Protein AF-A0A453FDT5-F1 (afdb_monomer)

Radius of gyration: 19.41 Å; Cα contacts (8 Å, |Δi|>4): 32; chains: 1; bounding box: 66×22×42 Å

Secondary structure (DSSP, 8-state):
-HHHHHHHHHHHHHTT-S------TT-HHHHHHHHHHHHHHHTGGGTTS-S-HHHHHHHHSPPSS-HHHHHHHHHHHHTTHHHHHHHHHT--

Structure (mmCIF, N/CA/C/O backbone):
data_AF-A0A453FDT5-F1
#
_entry.id   AF-A0A453FDT5-F1
#
loop_
_atom_site.group_PDB
_atom_site.id
_atom_site.type_symbol
_atom_site.label_atom_id
_atom_site.label_alt_id
_atom_site.label_comp_id
_atom_site.label_asym_id
_atom_site.label_entity_id
_atom_site.label_seq_id
_atom_site.pdbx_PDB_ins_code
_atom_site.Cartn_x
_atom_site.Cartn_y
_atom_site.Cartn_z
_atom_site.occupancy
_atom_site.B_iso_or_equiv
_atom_site.auth_seq_id
_atom_site.auth_comp_id
_atom_site.auth_asym_id
_atom_site.auth_atom_id
_atom_site.pdbx_PDB_model_num
ATOM 1 N N . ASP A 1 1 ? 6.737 10.211 -28.973 1.00 67.06 1 ASP A N 1
ATOM 2 C CA . ASP A 1 1 ? 6.501 10.282 -27.512 1.00 67.06 1 ASP A CA 1
ATOM 3 C C . ASP A 1 1 ? 5.483 9.291 -26.955 1.00 67.06 1 ASP A C 1
ATOM 5 O O . ASP A 1 1 ? 5.731 8.769 -25.881 1.00 67.06 1 ASP A O 1
ATOM 9 N N . ARG A 1 2 ? 4.408 8.909 -27.670 1.00 86.12 2 ARG A N 1
ATOM 10 C CA . ARG A 1 2 ? 3.432 7.915 -27.151 1.00 86.12 2 ARG A CA 1
ATOM 11 C C . ARG A 1 2 ? 4.022 6.536 -26.823 1.00 86.12 2 ARG A C 1
ATOM 13 O O . ARG A 1 2 ? 3.529 5.872 -25.922 1.00 86.12 2 ARG A O 1
ATOM 20 N N . LYS A 1 3 ? 5.070 6.111 -27.543 1.00 92.19 3 LYS A N 1
ATOM 21 C CA . LYS A 1 3 ? 5.754 4.837 -27.276 1.00 92.19 3 LYS A CA 1
ATOM 22 C C . LYS A 1 3 ? 6.418 4.844 -25.896 1.00 92.19 3 LYS A C 1
ATOM 24 O O . LYS A 1 3 ? 6.208 3.915 -25.144 1.00 92.19 3 LYS A O 1
ATOM 29 N N . LEU A 1 4 ? 7.126 5.917 -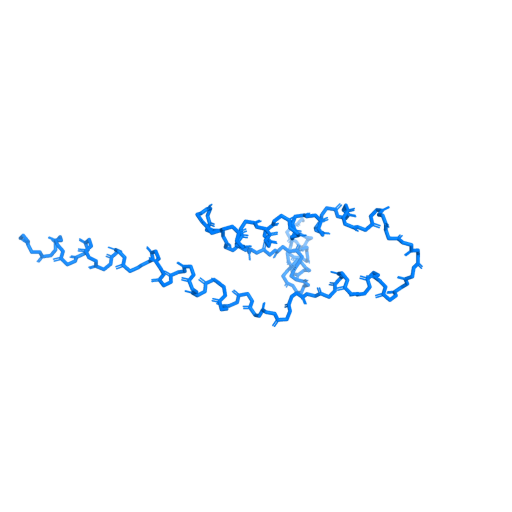25.536 1.00 93.62 4 LEU A N 1
ATOM 30 C CA . LEU A 1 4 ? 7.792 6.029 -24.234 1.00 93.62 4 LEU A CA 1
ATOM 31 C C . LEU A 1 4 ? 6.793 6.016 -23.071 1.00 93.62 4 LEU A C 1
ATOM 33 O O . LEU A 1 4 ? 7.008 5.308 -22.098 1.00 93.62 4 LEU A O 1
ATOM 37 N N . THR A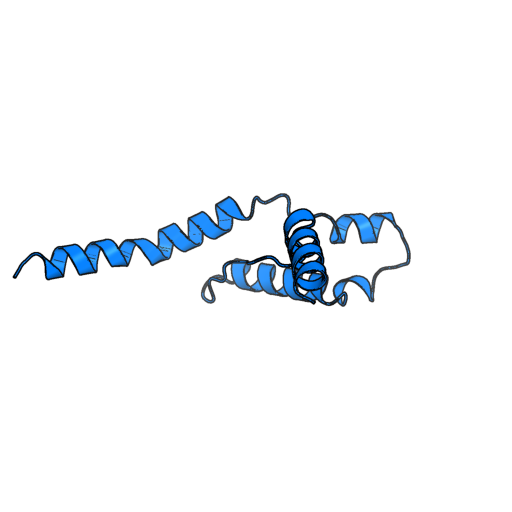 1 5 ? 5.694 6.769 -23.184 1.00 93.81 5 THR A N 1
ATOM 38 C CA . THR A 1 5 ? 4.643 6.770 -22.155 1.00 93.81 5 THR A CA 1
ATOM 39 C C . THR A 1 5 ? 4.042 5.382 -21.971 1.00 93.81 5 THR A C 1
ATOM 41 O O . THR A 1 5 ? 3.811 4.982 -20.840 1.00 93.81 5 THR A O 1
ATOM 44 N N . LYS A 1 6 ? 3.829 4.641 -23.066 1.00 95.00 6 LYS A N 1
ATOM 45 C CA . LYS A 1 6 ? 3.296 3.282 -22.998 1.00 95.00 6 LYS A CA 1
ATOM 46 C C . LYS A 1 6 ? 4.244 2.336 -22.262 1.00 95.00 6 LYS A C 1
ATOM 48 O O . LYS A 1 6 ? 3.816 1.722 -21.302 1.00 95.00 6 LYS A O 1
ATOM 53 N N . GLU A 1 7 ? 5.515 2.282 -22.657 1.00 95.44 7 GLU A N 1
ATOM 54 C CA . GLU A 1 7 ? 6.494 1.408 -21.987 1.00 95.44 7 GLU A CA 1
ATOM 55 C C . GLU A 1 7 ? 6.631 1.756 -20.494 1.00 95.44 7 GLU A C 1
ATOM 57 O O . GLU A 1 7 ? 6.816 0.879 -19.660 1.00 95.44 7 GLU A O 1
ATOM 62 N N . LEU A 1 8 ? 6.514 3.039 -20.135 1.00 93.19 8 LEU A N 1
ATOM 63 C CA . LEU A 1 8 ? 6.538 3.470 -18.739 1.00 93.19 8 LEU A CA 1
ATOM 64 C C . LEU A 1 8 ? 5.295 3.008 -17.964 1.00 93.19 8 LEU A C 1
ATOM 66 O O . LEU A 1 8 ? 5.432 2.577 -16.823 1.00 93.19 8 LEU A O 1
ATOM 70 N N . CYS A 1 9 ? 4.105 3.083 -18.564 1.00 92.75 9 CYS A N 1
ATOM 71 C CA . CYS A 1 9 ? 2.887 2.532 -17.968 1.00 92.75 9 CYS A CA 1
ATOM 72 C C . CYS A 1 9 ? 2.978 1.011 -17.813 1.00 92.75 9 CYS A C 1
ATOM 74 O O . CYS A 1 9 ? 2.698 0.514 -16.729 1.00 92.75 9 CYS A O 1
ATOM 76 N N . ASP A 1 10 ? 3.447 0.307 -18.846 1.00 94.38 10 ASP A N 1
ATOM 77 C CA . ASP A 1 10 ? 3.601 -1.150 -18.829 1.00 94.38 10 ASP A CA 1
ATOM 78 C C . ASP A 1 10 ? 4.536 -1.575 -17.674 1.00 94.38 10 ASP A C 1
ATOM 80 O O . ASP A 1 10 ? 4.206 -2.471 -16.908 1.00 94.38 10 ASP A O 1
ATOM 84 N N . VAL A 1 11 ? 5.645 -0.857 -17.439 1.00 94.56 11 VAL A N 1
ATOM 85 C CA . VAL A 1 11 ? 6.539 -1.109 -16.289 1.00 94.56 11 VAL A CA 1
ATOM 86 C C . VAL A 1 11 ? 5.869 -0.822 -14.939 1.00 94.56 11 VAL A C 1
ATOM 88 O O . VAL A 1 11 ? 6.088 -1.553 -13.974 1.00 94.56 11 VAL A O 1
ATOM 91 N N . ILE A 1 12 ? 5.084 0.251 -14.827 1.00 91.62 12 ILE A N 1
ATOM 92 C CA . ILE A 1 12 ? 4.377 0.562 -13.576 1.00 91.62 12 ILE A CA 1
ATOM 93 C C . ILE A 1 12 ? 3.386 -0.551 -13.229 1.00 91.62 12 ILE A C 1
ATOM 95 O O . ILE A 1 12 ? 3.332 -0.955 -12.064 1.00 91.62 12 ILE A O 1
ATOM 99 N N . ASP A 1 13 ? 2.660 -1.052 -14.228 1.00 88.31 13 ASP A N 1
ATOM 100 C CA . ASP A 1 13 ? 1.658 -2.103 -14.066 1.00 88.31 13 ASP A CA 1
ATOM 101 C C . ASP A 1 13 ? 2.314 -3.468 -13.796 1.00 88.31 13 ASP A C 1
ATOM 103 O O . ASP A 1 13 ? 1.982 -4.119 -12.801 1.00 88.31 13 ASP A O 1
ATOM 107 N N . ASP A 1 14 ? 3.308 -3.868 -14.599 1.00 91.56 14 ASP A N 1
ATOM 108 C CA . ASP A 1 14 ? 3.982 -5.174 -14.505 1.00 91.56 14 ASP A CA 1
ATOM 109 C C . ASP A 1 14 ? 4.662 -5.398 -13.147 1.00 91.56 14 ASP A C 1
ATOM 111 O O . ASP A 1 14 ? 4.700 -6.520 -12.636 1.00 91.56 14 ASP A O 1
ATOM 115 N N . PHE A 1 15 ? 5.199 -4.333 -12.545 1.00 88.12 15 PHE A N 1
ATOM 116 C CA . PHE A 1 15 ? 5.884 -4.396 -11.251 1.00 88.12 15 PHE A CA 1
ATOM 117 C C . PHE A 1 15 ? 5.053 -3.842 -10.090 1.00 88.12 15 PHE A C 1
ATOM 119 O O . PHE A 1 15 ? 5.555 -3.795 -8.965 1.00 88.12 15 PHE A O 1
ATOM 126 N N . SER A 1 16 ? 3.804 -3.426 -10.337 1.00 83.56 16 SER A N 1
ATOM 127 C CA . SER A 1 16 ? 2.914 -2.840 -9.323 1.00 83.56 16 SER A CA 1
ATOM 128 C C . SER A 1 16 ? 3.602 -1.722 -8.520 1.00 83.56 16 SER A C 1
ATOM 130 O O . SER A 1 16 ? 3.566 -1.687 -7.287 1.00 83.56 16 SER A O 1
ATOM 132 N N . LEU A 1 17 ? 4.285 -0.813 -9.229 1.00 85.69 17 LEU A N 1
ATOM 133 C CA . LEU A 1 17 ? 5.040 0.294 -8.620 1.00 85.69 17 LEU A CA 1
ATOM 134 C C . LEU A 1 17 ? 4.122 1.334 -7.961 1.00 85.69 17 LEU A C 1
ATOM 136 O O . LEU A 1 17 ? 4.566 2.123 -7.128 1.00 85.69 17 LEU A O 1
ATOM 140 N N . VAL A 1 18 ? 2.842 1.325 -8.333 1.00 86.50 18 VAL A N 1
ATOM 141 C CA . VAL A 1 18 ? 1.781 2.142 -7.750 1.00 86.50 18 VAL A CA 1
ATOM 142 C C . VAL A 1 18 ? 0.697 1.206 -7.238 1.00 86.50 18 VAL A C 1
ATOM 144 O O . VAL A 1 18 ? 0.153 0.416 -8.000 1.00 86.50 18 VAL A O 1
ATOM 147 N N . ASN A 1 19 ? 0.366 1.324 -5.952 1.00 80.75 19 ASN A N 1
ATOM 148 C CA . ASN A 1 19 ? -0.640 0.496 -5.293 1.00 80.75 19 ASN A CA 1
ATOM 149 C C . ASN A 1 19 ? -1.651 1.364 -4.549 1.00 80.75 19 ASN A C 1
ATOM 151 O O . ASN A 1 19 ? -1.323 2.443 -4.052 1.00 80.75 19 ASN A O 1
ATOM 155 N N . PHE A 1 20 ? -2.874 0.855 -4.433 1.00 83.81 20 PHE A N 1
ATOM 156 C CA . PHE A 1 20 ? -3.944 1.474 -3.659 1.00 83.81 20 PHE A CA 1
ATOM 157 C C . PHE A 1 20 ? -4.183 0.674 -2.381 1.00 83.81 20 PHE A C 1
ATOM 159 O O . PHE A 1 20 ? -4.160 -0.553 -2.397 1.00 83.81 20 PHE A O 1
ATOM 166 N N . SER A 1 21 ? -4.439 1.372 -1.276 1.00 82.31 21 SER A N 1
ATOM 167 C CA . SER A 1 21 ? -4.788 0.756 0.003 1.00 82.31 21 SER A CA 1
ATOM 168 C C . SER A 1 21 ? -6.008 1.453 0.591 1.00 82.31 21 SER A C 1
ATOM 170 O O . SER A 1 21 ? -6.153 2.672 0.481 1.00 82.31 21 SER A O 1
ATOM 172 N N . THR A 1 22 ? -6.907 0.680 1.194 1.00 83.31 22 THR A N 1
ATOM 173 C CA . THR A 1 22 ? -8.121 1.200 1.828 1.00 83.31 22 THR A CA 1
ATOM 174 C C . THR A 1 22 ? -7.858 1.677 3.248 1.00 83.31 22 THR A C 1
ATOM 176 O O . THR A 1 22 ? -7.240 0.964 4.041 1.00 83.31 22 THR A O 1
ATOM 179 N N . LEU A 1 23 ? -8.412 2.840 3.588 1.00 85.88 23 LEU A N 1
ATOM 180 C CA . LEU A 1 23 ? -8.343 3.439 4.917 1.00 85.88 23 LEU A CA 1
ATOM 181 C C . LEU A 1 23 ? -9.737 3.502 5.553 1.00 85.88 23 LEU A C 1
ATOM 183 O O . LEU A 1 23 ? -10.643 4.105 4.984 1.00 85.88 23 LEU A O 1
ATOM 187 N N . ASP A 1 24 ? -9.873 2.961 6.763 1.00 86.81 24 ASP A N 1
ATOM 188 C CA . ASP A 1 24 ? -10.963 3.280 7.689 1.00 86.81 24 ASP A CA 1
ATOM 189 C C . ASP A 1 24 ? -10.390 4.137 8.824 1.00 86.81 24 ASP A C 1
ATOM 191 O O . ASP A 1 24 ? -9.690 3.640 9.703 1.00 86.81 24 ASP A O 1
ATOM 195 N N . ILE A 1 25 ? -10.676 5.441 8.811 1.00 87.56 25 ILE A N 1
ATOM 196 C CA . ILE A 1 25 ? -10.123 6.389 9.794 1.00 87.56 25 ILE A CA 1
ATOM 197 C C . ILE A 1 25 ? -10.594 6.111 11.230 1.00 87.56 25 ILE A C 1
ATOM 199 O O . ILE A 1 25 ? -9.957 6.551 12.185 1.00 87.56 25 ILE A O 1
ATOM 203 N N . GLN A 1 26 ? -11.704 5.386 11.395 1.00 87.94 26 GLN A N 1
ATOM 204 C CA . GLN A 1 26 ? -12.236 5.024 12.708 1.00 87.94 26 GLN A CA 1
ATOM 205 C C . GLN A 1 26 ? -11.557 3.777 13.287 1.00 87.94 26 GLN A C 1
ATOM 207 O O . GLN A 1 26 ? -11.670 3.520 14.486 1.00 87.94 26 GLN A O 1
ATOM 212 N N . ASP A 1 27 ? -10.848 3.006 12.460 1.00 84.31 27 ASP A N 1
ATOM 213 C CA . ASP A 1 27 ? -10.100 1.836 12.890 1.00 84.31 27 ASP A CA 1
ATOM 214 C C . ASP A 1 27 ? -8.617 2.174 13.095 1.00 84.31 27 ASP A C 1
ATOM 216 O O . ASP A 1 27 ? -7.861 2.451 12.161 1.00 84.31 27 ASP A O 1
ATOM 220 N N . LYS A 1 28 ? -8.177 2.094 14.355 1.00 87.75 28 LYS A N 1
ATOM 221 C CA . LYS A 1 28 ? -6.780 2.330 14.740 1.00 87.75 28 LYS A CA 1
ATOM 222 C C . LYS A 1 28 ? -5.806 1.393 14.020 1.00 87.75 28 LYS A C 1
ATOM 224 O O . LYS A 1 28 ? -4.659 1.778 13.796 1.00 87.75 28 LYS A O 1
ATOM 229 N N . GLU A 1 29 ? -6.229 0.171 13.700 1.00 85.50 29 GLU A N 1
ATOM 230 C CA . GLU A 1 29 ? -5.372 -0.810 13.043 1.00 85.50 29 GLU A CA 1
ATOM 231 C C . GLU A 1 29 ? -5.196 -0.463 11.562 1.00 85.50 29 GLU A C 1
ATOM 233 O O . GLU A 1 29 ? -4.061 -0.401 11.088 1.00 85.50 29 GLU A O 1
ATOM 238 N N . SER A 1 30 ? -6.283 -0.117 10.863 1.00 83.19 30 SER A N 1
ATOM 239 C CA . SER A 1 30 ? -6.251 0.428 9.500 1.00 83.19 30 SER A CA 1
ATOM 240 C C . SER A 1 30 ? -5.316 1.637 9.378 1.00 83.19 30 SER A C 1
ATOM 242 O O . SER A 1 30 ? -4.414 1.634 8.536 1.00 83.19 30 SER A O 1
ATOM 244 N N . VAL A 1 31 ? -5.455 2.628 10.267 1.00 89.56 31 VAL A N 1
ATOM 245 C CA . VAL A 1 31 ? -4.583 3.815 10.284 1.00 89.56 31 VAL A CA 1
ATOM 246 C C . VAL A 1 31 ? -3.123 3.421 10.524 1.00 89.56 31 VAL A C 1
ATOM 248 O O . VAL A 1 31 ? -2.235 3.856 9.791 1.00 89.56 31 VAL A O 1
ATOM 251 N N . GLY A 1 32 ? -2.856 2.570 11.520 1.00 87.44 32 GLY A N 1
ATOM 252 C CA . GLY A 1 32 ? -1.500 2.120 11.840 1.00 87.44 32 GLY A CA 1
ATOM 253 C C . GLY A 1 32 ? -0.835 1.348 10.698 1.00 87.44 32 GLY A C 1
ATOM 254 O O . GLY A 1 32 ? 0.357 1.523 10.438 1.00 87.44 32 GLY A O 1
ATOM 255 N N . ASN A 1 33 ? -1.599 0.526 9.980 1.00 85.38 33 ASN A N 1
ATOM 256 C CA . ASN A 1 33 ? -1.117 -0.207 8.815 1.00 85.38 33 ASN A CA 1
ATOM 257 C C . ASN A 1 33 ? -0.804 0.728 7.639 1.00 85.38 33 ASN A C 1
ATOM 259 O O . ASN A 1 33 ? 0.234 0.559 6.997 1.00 85.38 33 ASN A O 1
ATOM 263 N N . LEU A 1 34 ? -1.634 1.749 7.402 1.00 87.19 34 LEU A N 1
ATOM 264 C CA . LEU A 1 34 ? -1.370 2.750 6.368 1.00 87.19 34 LEU A CA 1
ATOM 265 C C . LEU A 1 34 ? -0.108 3.569 6.674 1.00 87.19 34 LEU A C 1
ATOM 267 O O . LEU A 1 34 ? 0.705 3.791 5.782 1.00 87.19 34 LEU A O 1
ATOM 271 N N . VAL A 1 35 ? 0.100 3.974 7.931 1.00 89.25 35 VAL A N 1
ATOM 272 C CA . VAL A 1 35 ? 1.311 4.708 8.339 1.00 89.25 35 VAL A CA 1
ATOM 273 C C . VAL A 1 35 ? 2.572 3.889 8.062 1.00 89.25 35 VAL A C 1
ATOM 275 O O . VAL A 1 35 ? 3.519 4.415 7.483 1.00 89.25 35 VAL A O 1
ATOM 278 N N . LYS A 1 36 ? 2.578 2.590 8.393 1.00 86.44 36 LYS A N 1
ATOM 279 C CA . LYS A 1 36 ? 3.704 1.692 8.068 1.00 86.44 36 LYS A CA 1
ATOM 280 C C . LYS A 1 36 ? 3.948 1.591 6.561 1.00 86.44 36 LYS A C 1
ATOM 282 O O . LYS A 1 36 ? 5.100 1.554 6.135 1.00 86.44 36 LYS A O 1
ATOM 287 N N . LEU A 1 37 ? 2.880 1.534 5.762 1.00 85.88 37 LEU A N 1
ATOM 288 C CA . LEU A 1 37 ? 2.985 1.484 4.304 1.00 85.88 37 LEU A CA 1
ATOM 289 C C . LEU A 1 37 ? 3.625 2.765 3.754 1.00 85.88 37 LEU A C 1
ATOM 291 O O . LEU A 1 37 ? 4.563 2.676 2.969 1.00 85.88 37 LEU A O 1
ATOM 295 N N . ILE A 1 38 ? 3.184 3.936 4.224 1.00 87.88 38 ILE A N 1
ATOM 296 C CA . ILE A 1 38 ? 3.760 5.240 3.857 1.00 87.88 38 ILE A CA 1
ATOM 297 C C . ILE A 1 38 ? 5.250 5.289 4.210 1.00 87.88 38 ILE A C 1
ATOM 299 O O . ILE A 1 38 ? 6.075 5.697 3.392 1.00 87.88 38 ILE A O 1
ATOM 303 N N . ASP A 1 39 ? 5.603 4.837 5.411 1.00 89.19 39 ASP A N 1
ATOM 304 C CA . ASP A 1 39 ? 6.979 4.839 5.904 1.00 89.19 39 ASP A CA 1
ATOM 305 C C . ASP A 1 39 ? 7.908 3.963 5.049 1.00 89.19 39 ASP A C 1
ATOM 307 O O . ASP A 1 39 ? 9.027 4.354 4.702 1.00 89.19 39 ASP A O 1
ATOM 311 N N . LYS A 1 40 ? 7.400 2.794 4.642 1.00 85.00 40 LYS A N 1
ATOM 312 C CA . LYS A 1 40 ? 8.070 1.863 3.732 1.00 85.00 40 LYS A CA 1
ATOM 313 C C . LYS A 1 40 ? 8.219 2.437 2.325 1.00 85.00 40 LYS A C 1
ATOM 315 O O . LYS A 1 40 ? 9.311 2.358 1.770 1.00 85.00 40 LYS A O 1
ATOM 320 N N . SER A 1 41 ? 7.168 3.035 1.764 1.00 85.81 41 SER A N 1
ATOM 321 C CA . SER A 1 41 ? 7.201 3.658 0.434 1.00 85.81 41 SER A CA 1
ATOM 322 C C . SER A 1 41 ? 8.181 4.830 0.354 1.00 85.81 41 SER A C 1
ATOM 324 O O . SER A 1 41 ? 8.841 5.002 -0.666 1.00 85.81 41 SER A O 1
ATOM 326 N N . ASN A 1 42 ? 8.319 5.603 1.435 1.00 88.00 42 ASN A N 1
ATOM 327 C CA . ASN A 1 42 ? 9.252 6.731 1.509 1.00 88.00 42 ASN A CA 1
ATOM 328 C C . ASN A 1 42 ? 10.690 6.319 1.849 1.00 88.00 42 ASN A C 1
ATOM 330 O O . ASN A 1 42 ? 11.604 7.138 1.770 1.00 88.00 42 ASN A O 1
ATOM 334 N N . GLY A 1 43 ? 10.901 5.073 2.268 1.00 84.69 43 GLY A N 1
ATOM 335 C CA . GLY A 1 43 ? 12.211 4.583 2.674 1.00 84.69 43 GLY A CA 1
ATOM 336 C C . GLY A 1 43 ? 12.601 4.909 4.126 1.00 84.69 43 GLY A C 1
ATOM 337 O O . GLY A 1 43 ? 13.680 4.518 4.566 1.00 84.69 43 GLY A O 1
ATOM 338 N N . TYR A 1 44 ? 11.756 5.609 4.890 1.00 86.00 44 TYR A N 1
ATOM 339 C CA . TYR A 1 44 ? 12.105 6.110 6.225 1.00 86.00 44 TYR A CA 1
ATOM 340 C C . TYR A 1 44 ? 12.274 4.982 7.246 1.00 86.00 44 TYR A C 1
ATOM 342 O O . TYR A 1 44 ? 13.236 5.007 8.019 1.00 86.00 44 TYR A O 1
ATOM 350 N N . ILE A 1 45 ? 11.452 3.930 7.157 1.00 83.38 45 ILE A N 1
ATOM 351 C CA . ILE A 1 45 ? 11.576 2.719 7.984 1.00 83.38 45 ILE A CA 1
ATOM 352 C C . ILE A 1 45 ? 12.954 2.050 7.850 1.00 83.38 45 ILE A C 1
ATOM 354 O O . ILE A 1 45 ? 13.388 1.324 8.742 1.00 83.38 45 ILE A O 1
ATOM 358 N N . PHE A 1 46 ? 13.659 2.310 6.742 1.00 82.31 46 PHE A N 1
ATOM 359 C CA . PHE A 1 46 ? 14.969 1.738 6.457 1.00 82.31 46 PHE A CA 1
ATOM 360 C C . PHE A 1 46 ? 16.149 2.559 6.989 1.00 82.31 46 PHE A C 1
A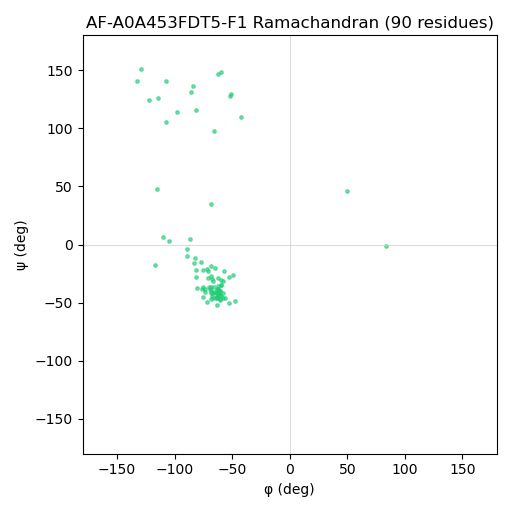TOM 362 O O . PHE A 1 46 ? 17.274 2.067 7.003 1.00 82.31 46 PHE A O 1
ATOM 369 N N . SER A 1 47 ? 15.910 3.784 7.465 1.00 81.50 47 SER A N 1
ATOM 370 C CA . SER A 1 47 ? 16.963 4.706 7.914 1.00 81.50 47 SER A CA 1
ATOM 371 C C . SER A 1 47 ? 17.645 4.305 9.226 1.00 81.50 47 SER A C 1
ATOM 373 O O . SER A 1 47 ? 18.764 4.736 9.487 1.00 81.50 47 SER A O 1
ATOM 375 N N . SER A 1 48 ? 16.975 3.499 10.056 1.00 73.00 48 SER A N 1
ATOM 376 C CA . SER A 1 48 ? 17.448 3.103 11.392 1.00 73.00 48 SER A CA 1
ATOM 377 C C . SER A 1 48 ? 17.848 1.629 11.485 1.00 73.00 48 SER A C 1
ATOM 379 O O . SER A 1 48 ? 18.104 1.138 12.581 1.00 73.00 48 SER A O 1
ATOM 381 N N . ILE A 1 49 ? 17.864 0.911 10.359 1.00 74.19 49 ILE A N 1
ATOM 382 C CA . ILE A 1 49 ? 18.222 -0.507 10.325 1.00 74.19 49 ILE A CA 1
ATOM 383 C C . ILE A 1 49 ? 19.744 -0.627 10.219 1.00 74.19 49 ILE A C 1
ATOM 385 O O . ILE A 1 49 ? 20.362 0.001 9.354 1.00 74.19 49 ILE A O 1
ATOM 389 N N . ASP A 1 50 ? 20.345 -1.465 11.062 1.00 71.88 50 ASP A N 1
ATOM 390 C CA . ASP A 1 50 ? 21.721 -1.902 10.848 1.00 71.88 50 ASP A CA 1
ATOM 391 C C . ASP A 1 50 ? 21.816 -2.621 9.493 1.00 71.88 50 ASP A C 1
ATOM 393 O O . ASP A 1 50 ? 20.855 -3.228 9.029 1.00 71.88 50 ASP A O 1
ATOM 397 N N . SER A 1 51 ? 22.965 -2.543 8.813 1.00 68.06 51 SER A N 1
ATOM 398 C CA . SER A 1 51 ? 23.119 -2.944 7.398 1.00 68.06 51 SER A CA 1
ATOM 399 C C . SER A 1 51 ? 23.006 -4.463 7.105 1.00 68.06 51 SER A C 1
ATOM 401 O O . SER A 1 51 ? 23.682 -4.998 6.227 1.00 68.06 51 SER A O 1
ATOM 403 N N . SER A 1 52 ? 22.160 -5.195 7.829 1.00 80.50 52 SER A N 1
ATOM 404 C CA . SER A 1 52 ? 21.837 -6.602 7.633 1.00 80.50 52 SER A CA 1
ATOM 405 C C . SER A 1 52 ? 20.801 -6.784 6.524 1.00 80.50 52 SER A C 1
ATOM 407 O O . SER A 1 52 ? 19.632 -6.422 6.667 1.00 80.50 52 SER A O 1
ATOM 409 N N . ALA A 1 53 ? 21.197 -7.450 5.436 1.00 76.94 53 ALA A N 1
ATOM 410 C CA . ALA A 1 53 ? 20.305 -7.823 4.331 1.00 76.94 53 ALA A CA 1
ATOM 411 C C . ALA A 1 53 ? 19.042 -8.584 4.791 1.00 76.94 53 ALA A C 1
ATOM 413 O O . ALA A 1 53 ? 17.987 -8.490 4.163 1.00 76.94 53 ALA A O 1
ATOM 414 N N . VAL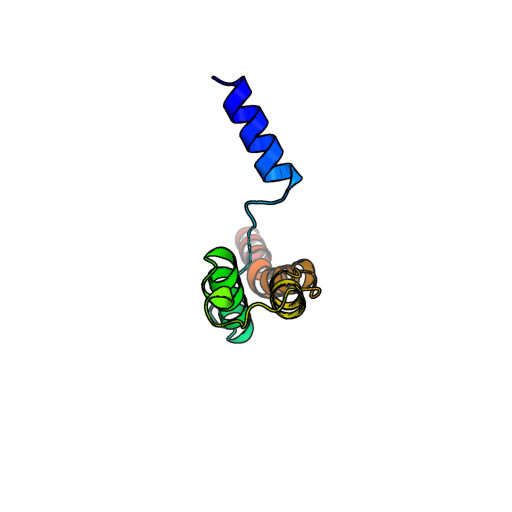 A 1 54 ? 19.129 -9.311 5.911 1.00 81.75 54 VAL A N 1
ATOM 415 C CA . VAL A 1 54 ? 18.002 -10.050 6.494 1.00 81.75 54 VAL A CA 1
ATOM 416 C C . VAL A 1 54 ? 16.947 -9.101 7.0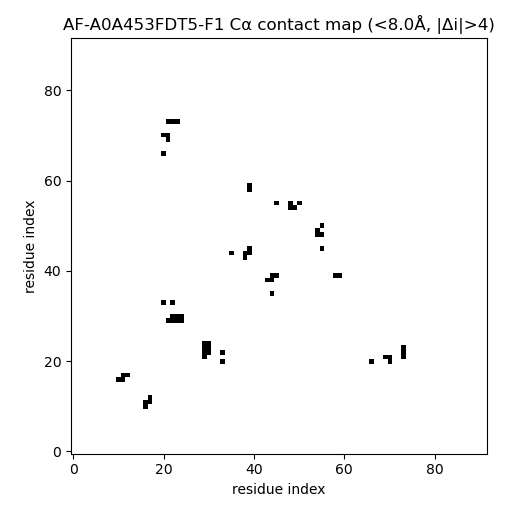66 1.00 81.75 54 VAL A C 1
ATOM 418 O O . VAL A 1 54 ? 15.753 -9.365 6.935 1.00 81.75 54 VAL A O 1
ATOM 421 N N . GLU A 1 55 ? 17.356 -7.997 7.688 1.00 79.75 55 GLU A N 1
ATOM 422 C CA . GLU A 1 55 ? 16.432 -7.022 8.280 1.00 79.75 55 GLU A CA 1
ATOM 423 C C . GLU A 1 55 ? 15.732 -6.193 7.203 1.00 79.75 55 GLU A C 1
ATOM 425 O O . GLU A 1 55 ? 14.508 -6.051 7.242 1.00 79.75 55 GLU A O 1
ATOM 430 N N . PHE A 1 56 ? 16.470 -5.784 6.164 1.00 80.50 56 PHE A N 1
ATOM 431 C CA . PHE A 1 56 ? 15.877 -5.184 4.966 1.00 80.50 56 PHE A CA 1
ATOM 432 C C . PHE A 1 56 ? 14.835 -6.102 4.333 1.00 80.50 56 PHE A C 1
ATOM 434 O O . PHE A 1 56 ? 13.736 -5.655 4.020 1.00 80.50 56 PHE A O 1
ATOM 441 N N . SER A 1 57 ? 15.150 -7.391 4.175 1.00 81.00 57 SER A N 1
ATOM 442 C CA . SER A 1 57 ? 14.250 -8.350 3.532 1.00 81.00 57 SER A CA 1
ATOM 443 C C . SER A 1 57 ? 12.944 -8.543 4.312 1.00 81.00 57 SER A C 1
ATOM 445 O O . SER A 1 57 ? 11.874 -8.579 3.707 1.00 81.00 57 SER A O 1
ATOM 447 N N . LYS A 1 58 ? 12.998 -8.572 5.651 1.00 79.44 58 LYS A N 1
ATOM 448 C CA . LYS A 1 58 ? 11.800 -8.670 6.506 1.00 79.44 58 LYS A CA 1
ATOM 449 C C . LYS A 1 58 ? 10.856 -7.478 6.347 1.00 79.44 58 LYS A C 1
ATOM 451 O O . LYS A 1 58 ? 9.645 -7.666 6.363 1.00 79.44 58 LYS A O 1
ATOM 456 N N . ILE A 1 59 ? 11.397 -6.270 6.197 1.00 78.12 59 ILE A N 1
ATOM 457 C CA . ILE A 1 59 ? 10.600 -5.047 6.024 1.00 78.12 59 ILE A CA 1
ATOM 458 C C . ILE A 1 59 ? 10.134 -4.902 4.570 1.00 78.12 59 ILE A C 1
ATOM 460 O O . ILE A 1 59 ? 9.002 -4.490 4.312 1.00 78.12 59 ILE A O 1
ATOM 464 N N . ALA A 1 60 ? 10.984 -5.271 3.610 1.00 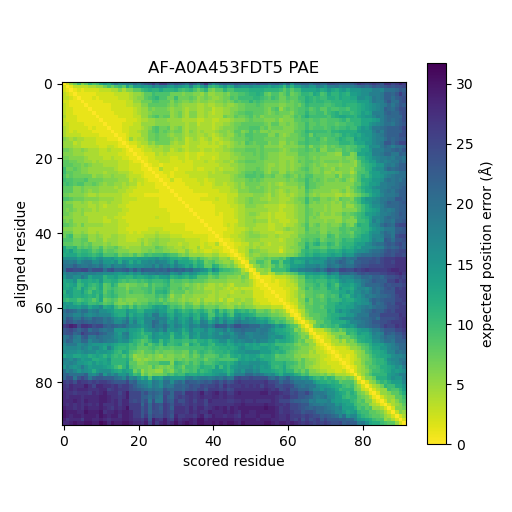75.56 60 ALA A N 1
ATOM 465 C CA . ALA A 1 60 ? 10.687 -5.236 2.182 1.00 75.56 60 ALA A CA 1
ATOM 466 C C . ALA A 1 60 ? 9.621 -6.260 1.773 1.00 75.56 60 ALA A C 1
ATOM 468 O O . ALA A 1 60 ? 8.845 -5.974 0.860 1.00 75.56 60 ALA A O 1
ATOM 469 N N . ALA A 1 61 ? 9.512 -7.391 2.475 1.00 75.94 61 ALA A N 1
ATOM 470 C CA . ALA A 1 61 ? 8.448 -8.365 2.259 1.00 75.94 61 ALA A CA 1
ATOM 471 C C . ALA A 1 61 ? 7.069 -7.682 2.283 1.00 75.94 61 ALA A C 1
ATOM 473 O O . ALA A 1 61 ? 6.766 -6.873 3.167 1.00 75.94 61 ALA A O 1
ATOM 474 N N . ALA A 1 62 ? 6.253 -7.940 1.259 1.00 65.25 62 ALA A N 1
ATOM 475 C CA . ALA A 1 62 ? 4.870 -7.482 1.235 1.00 65.25 62 ALA A CA 1
ATOM 476 C C . ALA A 1 62 ? 4.095 -8.134 2.399 1.00 65.25 62 ALA A C 1
ATOM 478 O O . ALA A 1 62 ? 4.417 -9.269 2.770 1.00 65.25 62 ALA A O 1
ATOM 479 N N . PRO A 1 63 ? 3.106 -7.447 2.998 1.00 62.81 63 PRO A N 1
ATOM 480 C CA . PRO A 1 63 ? 2.226 -8.071 3.979 1.00 62.81 63 PRO A CA 1
ATOM 481 C C . PRO A 1 63 ? 1.638 -9.374 3.412 1.00 62.81 63 PRO A C 1
ATOM 483 O O . PRO A 1 63 ? 1.096 -9.386 2.313 1.00 62.81 63 PRO A O 1
ATOM 486 N N . LEU A 1 64 ? 1.773 -10.481 4.151 1.00 57.94 64 LEU A N 1
ATOM 487 C CA . LEU A 1 64 ? 1.146 -11.768 3.800 1.00 57.94 64 LEU A CA 1
ATOM 488 C C . LEU A 1 64 ? -0.353 -11.794 4.137 1.00 57.94 64 LEU A C 1
ATOM 490 O O . LEU A 1 64 ? -1.073 -12.684 3.686 1.00 57.94 64 LEU A O 1
ATOM 494 N N . ASP A 1 65 ? -0.803 -10.832 4.945 1.00 57.06 65 ASP A N 1
ATOM 495 C CA . ASP A 1 65 ? -2.212 -10.499 5.107 1.00 57.06 65 ASP A CA 1
ATOM 496 C C . ASP A 1 65 ? -2.690 -9.943 3.767 1.00 57.06 65 ASP A C 1
ATOM 498 O O . ASP A 1 65 ? -2.394 -8.803 3.418 1.00 57.06 65 ASP A O 1
ATOM 502 N N . TRP A 1 66 ? -3.310 -10.814 2.975 1.00 55.41 66 TRP A N 1
ATOM 503 C CA . TRP A 1 66 ? -3.952 -10.489 1.710 1.00 55.41 66 TRP A CA 1
ATOM 504 C C . TRP A 1 66 ? -4.740 -9.180 1.870 1.00 55.41 66 TRP A C 1
ATOM 506 O O . TRP A 1 66 ? -5.788 -9.178 2.513 1.00 55.41 66 TRP A O 1
ATOM 516 N N . ASP A 1 67 ? -4.27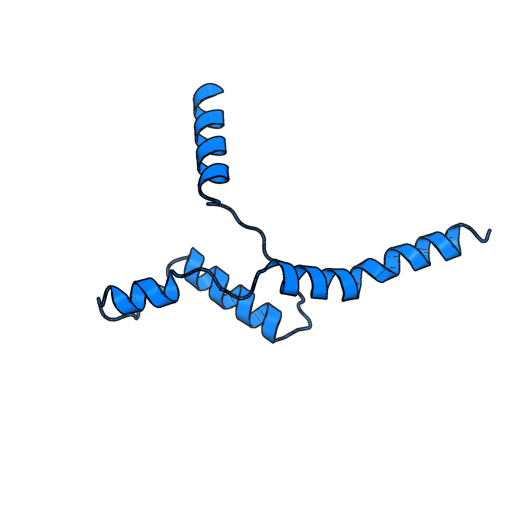4 -8.089 1.247 1.00 57.34 67 ASP A N 1
ATOM 517 C CA . ASP A 1 67 ? -4.960 -6.783 1.238 1.00 57.34 67 ASP A CA 1
ATOM 518 C C . ASP A 1 67 ? -6.449 -6.920 0.861 1.00 57.34 67 ASP A C 1
ATOM 520 O O . ASP A 1 67 ? -7.297 -6.164 1.333 1.00 57.34 67 ASP A O 1
ATOM 524 N N . TYR A 1 68 ? -6.784 -7.969 0.103 1.00 56.34 68 TYR A N 1
ATOM 525 C CA . TYR A 1 68 ? -8.140 -8.429 -0.172 1.00 56.34 68 TYR A CA 1
ATOM 526 C C . TYR A 1 68 ? -9.037 -8.547 1.073 1.00 56.34 68 TYR A C 1
ATOM 528 O O . TYR A 1 68 ? -10.147 -8.030 1.044 1.00 56.34 68 TYR A O 1
ATOM 536 N N . TYR A 1 69 ? -8.599 -9.184 2.169 1.00 58.94 69 TYR A N 1
ATOM 537 C CA . TYR A 1 69 ? -9.446 -9.366 3.360 1.00 58.94 69 TYR A CA 1
ATOM 538 C C . TYR A 1 69 ? -9.682 -8.051 4.102 1.00 58.94 69 TYR A C 1
ATOM 540 O O . TYR A 1 69 ? -10.791 -7.803 4.575 1.00 58.94 69 TYR A O 1
ATOM 548 N N . ARG A 1 70 ? -8.672 -7.175 4.157 1.00 61.56 70 ARG A N 1
ATOM 549 C CA . ARG A 1 70 ? -8.804 -5.847 4.768 1.00 61.56 70 ARG A CA 1
ATOM 550 C C . ARG A 1 70 ? -9.729 -4.949 3.952 1.00 61.56 70 ARG A C 1
ATOM 552 O O . ARG A 1 70 ? -10.627 -4.321 4.509 1.00 61.56 70 ARG A O 1
ATOM 559 N N . THR A 1 71 ? -9.536 -4.903 2.636 1.00 67.12 71 THR A N 1
ATOM 560 C CA . THR A 1 71 ? -10.373 -4.112 1.731 1.00 67.12 71 THR A CA 1
ATOM 561 C C . THR A 1 71 ? -11.801 -4.645 1.675 1.00 67.12 71 THR A C 1
ATOM 563 O O . THR A 1 71 ? -12.730 -3.847 1.763 1.00 67.12 71 THR A O 1
ATOM 566 N N . ALA A 1 72 ? -11.996 -5.967 1.626 1.00 70.81 72 ALA A N 1
ATOM 567 C CA . ALA A 1 72 ? -13.321 -6.581 1.683 1.00 70.81 72 ALA A CA 1
ATOM 568 C C . ALA A 1 72 ? -14.043 -6.248 2.997 1.00 70.81 72 ALA A C 1
ATOM 570 O O . ALA A 1 72 ? -15.205 -5.859 2.963 1.00 70.81 72 ALA A O 1
ATOM 571 N N . ALA A 1 73 ? -13.354 -6.303 4.142 1.00 73.31 73 ALA A N 1
ATOM 572 C CA . ALA A 1 73 ? -13.952 -5.966 5.434 1.00 73.31 73 ALA A CA 1
ATOM 573 C C . ALA A 1 73 ? -14.418 -4.500 5.511 1.00 73.31 73 ALA A C 1
ATOM 575 O O . ALA A 1 73 ? -15.512 -4.220 6.004 1.00 73.31 73 ALA A O 1
ATOM 576 N N . VAL A 1 74 ? -13.618 -3.556 4.998 1.00 73.44 74 VAL A N 1
ATOM 577 C CA . VAL A 1 74 ? -14.005 -2.135 4.939 1.00 73.44 74 VAL A CA 1
ATOM 578 C C . VAL A 1 74 ? -15.157 -1.926 3.953 1.00 73.44 74 VAL A C 1
ATOM 580 O O . VAL A 1 74 ? -16.129 -1.249 4.288 1.00 73.44 74 VAL A O 1
ATOM 583 N N . GLN A 1 75 ? -15.098 -2.535 2.766 1.00 73.88 75 GLN A N 1
ATOM 584 C CA . GLN A 1 75 ? -16.180 -2.450 1.783 1.00 73.88 75 GLN A CA 1
ATOM 585 C C . GLN A 1 75 ? -17.494 -3.014 2.335 1.00 73.88 75 GLN A C 1
ATOM 587 O O . GLN A 1 75 ? -18.518 -2.343 2.269 1.00 73.88 75 GLN A O 1
ATOM 592 N N . GLU A 1 76 ? -17.483 -4.192 2.960 1.00 76.25 76 GLU A N 1
ATOM 593 C CA . GLU A 1 76 ? -18.680 -4.786 3.564 1.00 76.25 76 GLU A CA 1
ATOM 594 C C . GLU A 1 76 ? -19.280 -3.944 4.694 1.00 76.25 76 GLU A C 1
ATOM 596 O O . GLU A 1 76 ? -20.485 -4.031 4.943 1.00 76.25 76 GLU A O 1
ATOM 601 N N . LYS A 1 77 ? -18.460 -3.166 5.405 1.00 77.56 77 LYS A N 1
ATOM 602 C CA . LYS A 1 77 ? -18.914 -2.302 6.499 1.00 77.56 77 LYS A CA 1
ATOM 603 C C . LYS A 1 77 ? -19.619 -1.045 5.993 1.00 77.56 77 LYS A C 1
ATOM 605 O O . LYS A 1 77 ? -20.575 -0.619 6.631 1.00 77.56 77 LYS A O 1
ATOM 610 N N . TYR A 1 78 ? -19.168 -0.468 4.879 1.00 73.06 78 TYR A N 1
ATOM 611 C CA . TYR A 1 78 ? -19.617 0.859 4.436 1.00 73.06 78 TYR A CA 1
ATOM 612 C C . TYR A 1 78 ? -20.366 0.881 3.093 1.00 73.06 78 TYR A C 1
ATOM 614 O O . TYR A 1 78 ? -21.078 1.841 2.830 1.00 73.06 78 TYR A O 1
ATOM 622 N N . MET A 1 79 ? -20.269 -0.151 2.248 1.00 73.62 79 MET A N 1
ATOM 623 C CA . MET A 1 79 ? -20.966 -0.198 0.948 1.00 73.62 79 MET A CA 1
ATOM 624 C C . MET A 1 79 ? -22.375 -0.815 1.023 1.00 73.62 79 MET A C 1
ATOM 626 O O . MET A 1 79 ? -23.090 -0.835 0.026 1.00 73.62 79 MET A O 1
ATOM 630 N N . LYS A 1 80 ? -22.809 -1.306 2.194 1.00 63.50 80 LYS A N 1
ATOM 631 C CA . LYS A 1 80 ? -24.169 -1.852 2.391 1.00 63.50 80 LYS A CA 1
ATOM 632 C C . LYS A 1 80 ? -25.259 -0.774 2.410 1.00 63.50 80 LYS A C 1
ATOM 634 O O . LYS A 1 80 ? -26.420 -1.081 2.141 1.00 63.50 80 LYS A O 1
ATOM 639 N N . ASP A 1 81 ? -24.900 0.475 2.687 1.00 58.34 81 ASP A N 1
ATOM 640 C CA . ASP A 1 81 ? -25.869 1.565 2.828 1.00 58.34 81 ASP A CA 1
ATOM 641 C C . ASP A 1 81 ? -26.431 2.046 1.476 1.00 58.34 81 ASP A C 1
ATOM 643 O O . ASP A 1 81 ? -27.559 2.544 1.421 1.00 58.34 81 ASP A O 1
ATOM 647 N N . ASP A 1 82 ? -25.729 1.798 0.364 1.00 56.19 82 ASP A N 1
ATOM 648 C CA . ASP A 1 82 ? -26.203 2.148 -0.983 1.00 56.19 82 ASP A CA 1
ATOM 649 C C . ASP A 1 82 ? -27.415 1.302 -1.429 1.00 56.19 82 ASP A C 1
ATOM 651 O O . ASP A 1 82 ? -28.269 1.781 -2.182 1.00 56.19 82 ASP A O 1
ATOM 655 N N . GLU A 1 83 ? -27.582 0.075 -0.913 1.00 55.12 83 GLU A N 1
ATOM 656 C CA . GLU A 1 83 ? -28.788 -0.731 -1.170 1.00 55.12 83 GLU A CA 1
ATOM 657 C C . GLU A 1 83 ? -30.031 -0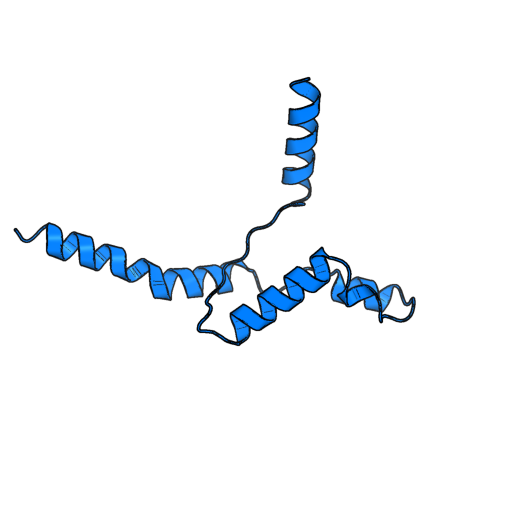.184 -0.445 1.00 55.12 83 GLU A C 1
ATOM 659 O O . GLU A 1 83 ? -31.163 -0.343 -0.919 1.00 55.12 83 GLU A O 1
ATOM 664 N N . ILE A 1 84 ? -29.847 0.483 0.700 1.00 54.97 84 ILE A N 1
ATOM 665 C CA . ILE A 1 84 ? -30.943 1.049 1.500 1.00 54.97 84 ILE A CA 1
ATOM 666 C C . ILE A 1 84 ? -31.465 2.336 0.850 1.00 54.97 84 ILE A C 1
ATOM 668 O O . ILE A 1 84 ? -32.682 2.548 0.794 1.00 54.97 84 ILE A O 1
ATOM 672 N N . VAL A 1 85 ? -30.571 3.157 0.287 1.00 55.50 85 VAL A N 1
ATOM 673 C CA . VAL A 1 85 ? -30.928 4.390 -0.437 1.00 55.50 85 VAL A CA 1
ATOM 674 C C . VAL A 1 85 ? -31.714 4.078 -1.717 1.00 55.50 85 VAL A C 1
ATOM 676 O O . VAL A 1 85 ? -32.681 4.774 -2.034 1.00 55.50 85 VAL A O 1
ATOM 679 N N . GLN A 1 86 ? -31.397 2.986 -2.421 1.00 54.06 86 GLN A N 1
ATOM 680 C CA . GLN A 1 86 ? -32.172 2.575 -3.599 1.00 54.06 86 GLN A CA 1
ATOM 681 C C . GLN A 1 86 ? -33.538 1.964 -3.243 1.00 54.06 86 GLN A C 1
ATOM 683 O O . GLN A 1 86 ? -34.532 2.270 -3.903 1.00 54.06 86 GLN A O 1
ATOM 688 N N . LYS A 1 87 ? -33.639 1.168 -2.167 1.00 53.47 87 LYS A N 1
ATOM 689 C CA . LYS A 1 87 ? -34.925 0.597 -1.708 1.00 53.47 87 LYS A CA 1
ATOM 690 C C . LYS A 1 87 ? -35.913 1.638 -1.184 1.00 53.47 87 LYS A C 1
ATOM 692 O O . LYS A 1 87 ? -37.117 1.443 -1.312 1.00 53.47 87 LYS A O 1
ATOM 697 N N . THR A 1 88 ? -35.422 2.726 -0.601 1.00 53.44 88 THR A N 1
ATOM 698 C CA . THR A 1 88 ? -36.268 3.837 -0.133 1.00 53.44 88 THR A CA 1
ATOM 699 C C . THR A 1 88 ? -36.662 4.789 -1.263 1.00 53.44 88 THR A C 1
ATOM 701 O O . THR A 1 88 ? -37.753 5.348 -1.223 1.00 53.44 88 THR A O 1
ATOM 704 N N . SER A 1 89 ? -35.842 4.902 -2.313 1.00 56.84 89 SER A N 1
ATOM 705 C CA . SER A 1 89 ? -36.142 5.723 -3.498 1.00 56.84 89 SER A CA 1
ATOM 706 C C . SER A 1 89 ? -37.065 5.033 -4.517 1.00 56.84 89 SER A C 1
ATOM 708 O O . SER A 1 89 ? -37.717 5.710 -5.301 1.00 56.84 89 SER A O 1
ATOM 710 N N . GLY A 1 90 ? -37.149 3.697 -4.504 1.00 51.81 90 GLY A N 1
ATOM 711 C CA . GLY A 1 90 ? -38.101 2.909 -5.306 1.00 51.81 90 GLY A CA 1
ATOM 712 C C . GLY A 1 90 ? -39.475 2.706 -4.651 1.00 51.81 90 GLY A C 1
ATOM 713 O O . GLY A 1 90 ? -40.296 1.955 -5.173 1.00 51.81 90 GLY A O 1
ATOM 714 N N . MET A 1 91 ? -39.708 3.330 -3.492 1.00 52.06 91 MET A N 1
ATOM 715 C CA . MET A 1 91 ? -40.961 3.289 -2.736 1.00 52.06 91 MET A CA 1
ATOM 716 C C . MET A 1 91 ? -41.589 4.694 -2.688 1.00 52.06 91 MET A C 1
ATOM 718 O O . MET A 1 91 ? -41.955 5.192 -1.626 1.00 52.06 91 MET A O 1
ATOM 722 N N . GLN A 1 92 ? -41.657 5.350 -3.848 1.00 45.34 92 GLN A N 1
ATOM 723 C CA . GLN A 1 92 ? -42.503 6.513 -4.134 1.00 45.34 92 GLN A CA 1
ATOM 724 C C . GLN A 1 92 ? -43.189 6.311 -5.480 1.00 45.34 92 GLN A C 1
ATOM 726 O O . GLN A 1 92 ? -42.524 5.781 -6.399 1.00 45.34 92 GLN A O 1
#

Organism: Aegilops tauschii subsp. strangulata (NCBI:txid200361)

Foldseek 3Di:
DVVVVVVVVVVCVVVVVDDDADADPVDPVSVVVVVLVVCVNVCVVVPPDDPDPVVVCVSVDDPPPPSVVVVVVVCVVPVVVVVVVVVVVVPD

pLDDT: mean 76.92, std 13.2, range [45.34, 95.44]

Mean predicted aligned error: 11.2 Å

Solvent-accessible surface area (backbone atoms only — not comparable to full-atom values): 5742 Å² total; per-residue (Å²): 111,71,66,60,55,48,58,53,49,52,51,36,62,78,66,53,76,69,81,88,81,78,76,45,89,88,38,71,64,42,48,54,52,50,53,52,50,53,32,54,76,72,45,57,69,60,74,80,55,70,97,45,7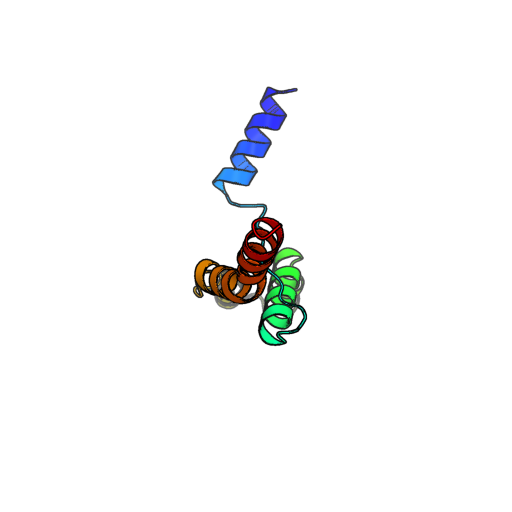0,67,60,53,48,66,67,68,49,73,75,84,70,55,63,63,60,59,43,48,53,54,44,67,71,65,59,60,57,63,60,53,57,50,60,60,63,70,69,115

Sequence (92 aa):
DRKLTKELCDVIDDFSLVNFSTLDIQDKESVGNLVKLIDKSNGYIFSSIDSSAVEFSKIAAAPLDWDYYRTAAVQEKYMKDDEIVQKTSGMQ